Protein AF-A0A8X6WVS8-F1 (afdb_monomer)

Solvent-accessible surface area (backbone atoms only — not comparable to full-atom values): 7451 Å² total; per-residue (Å²): 136,83,82,79,81,79,80,78,72,74,83,81,70,58,71,68,57,52,49,51,53,51,49,55,50,49,55,54,50,51,52,52,52,52,51,71,69,72,52,61,75,89,48,26,57,78,39,71,48,76,39,76,68,37,75,85,69,56,62,68,60,51,34,54,74,68,72,69,53,62,67,65,41,44,81,46,76,42,62,57,68,72,59,48,52,54,47,50,56,52,36,60,76,40,98,56,31,74,57,55,64,57,52,55,60,48,50,65,74,41,51,85,62,57,60,72,77,77,71,126

pLDDT: mean 82.44, std 20.38, range [31.25, 98.25]

Secondary structure (DSSP, 8-state):
-----------PPPHHHHHHHHHHHHHHHHHHHHHHHHS-GGGGGG-EEEEET-TT--HHHHHHHTT-SPTT-EEEEE--HHHHHHHHHHHHTSTTGGGHHHHHHHHHHHHHHHGGGS--

Sequence (120 aa):
MQVQNTNDSKQKRSPIINRGYYIRFKAIEALFQSWFNEVPVSIYPKSQIISLGAGFDSSYFRLKKLDIFPPGCKYIEIDYRDVLKRKIEYIAKSEFSHLLNICNKQVERNSNICKNFLTN

Foldseek 3Di:
DDDDPPPVPPPDDDPVVVVVVVVVVVVVVVVLVCCLVPDDLVCQLVAEAEAEQCQLPCVVVVCVVVVNRRPNYYYHYDDDPVSVVVNLVVCCVDPNVVVVVVVVVVCVVCVVPCVVVVPD

Nearest PDB structures (foldseek):
  6m5f-assembly1_B  TM=3.471E-01  e=7.129E+00  Pseudomonas aeruginosa PAO1

Radius of gyration: 18.29 Å; Cα contacts (8 Å, |Δi|>4): 62; chains: 1; bounding box: 35×40×55 Å

Mean predicted aligned error: 9.41 Å

InterPro domains:
  IPR007213 Methyltransferase Ppm1/Ppm2/Tcmp [PF04072] (6-96)
  IPR016651 Leucine carboxyl methyltransferase 1 [PTHR13600] (9-99)
  IPR029063 S-adenosyl-L-methionine-dependent methyltransferase superfamily [G3DSA:3.40.50.150] (2-117)
  IPR029063 S-adenosyl-L-methionine-dependent methyltransferase superfamily [SSF53335] (11-95)

Structure (mmCIF, N/CA/C/O backbone):
data_AF-A0A8X6WVS8-F1
#
_entry.id   AF-A0A8X6WVS8-F1
#
loop_
_atom_site.group_PDB
_atom_site.id
_atom_site.type_symbol
_atom_site.label_atom_id
_atom_site.label_alt_id
_atom_site.label_comp_id
_atom_site.label_asym_id
_atom_site.label_entity_id
_atom_site.label_seq_id
_atom_site.pdbx_PDB_ins_code
_atom_site.Cartn_x
_atom_site.Cartn_y
_atom_site.Cartn_z
_atom_site.occupancy
_atom_site.B_iso_or_equiv
_atom_site.auth_seq_id
_atom_site.auth_comp_id
_atom_site.auth_asym_id
_atom_site.auth_atom_id
_atom_site.pdbx_PDB_model_num
ATOM 1 N N . MET A 1 1 ? -7.175 14.857 38.882 1.00 37.44 1 MET A N 1
ATOM 2 C CA . MET A 1 1 ? -6.395 14.022 37.944 1.00 37.44 1 MET A CA 1
ATOM 3 C C . MET A 1 1 ? -7.196 12.747 37.694 1.00 37.44 1 MET A C 1
ATOM 5 O O . MET A 1 1 ? -7.190 11.869 38.541 1.00 37.44 1 MET A O 1
ATOM 9 N N . GLN A 1 2 ? -8.001 12.694 36.630 1.00 31.25 2 GLN A N 1
ATOM 10 C CA . GLN A 1 2 ? -8.724 11.474 36.251 1.00 31.25 2 GLN A CA 1
ATOM 11 C C . GLN A 1 2 ? -7.952 10.822 35.106 1.00 31.25 2 GLN A C 1
ATOM 13 O O . GLN A 1 2 ? -7.843 11.394 34.025 1.00 31.25 2 GLN A O 1
ATOM 18 N N . VAL A 1 3 ? -7.360 9.662 35.380 1.00 43.88 3 VAL A N 1
ATOM 19 C CA . VAL A 1 3 ? -6.713 8.822 34.372 1.00 43.88 3 VAL A CA 1
ATOM 20 C C . VAL A 1 3 ? -7.830 8.131 33.594 1.00 43.88 3 VAL A C 1
ATOM 22 O O . VAL A 1 3 ? -8.544 7.293 34.141 1.00 43.88 3 VAL A O 1
ATOM 25 N N . GLN A 1 4 ? -8.030 8.523 32.336 1.00 43.84 4 GLN A N 1
ATOM 26 C CA . GLN A 1 4 ? -8.940 7.826 31.432 1.00 43.84 4 GLN A CA 1
ATOM 27 C C . GLN A 1 4 ? -8.309 6.481 31.048 1.00 43.84 4 GLN A C 1
ATOM 29 O O . GLN A 1 4 ? -7.303 6.437 30.345 1.00 43.84 4 GLN A O 1
ATOM 34 N N . ASN A 1 5 ? -8.900 5.383 31.524 1.00 43.22 5 ASN A N 1
ATOM 35 C CA . ASN A 1 5 ? -8.600 4.028 31.065 1.00 43.22 5 ASN A CA 1
ATOM 36 C C . ASN A 1 5 ? -9.083 3.866 29.616 1.00 43.22 5 ASN A C 1
ATOM 38 O O . ASN A 1 5 ? -10.267 3.627 29.374 1.00 43.22 5 ASN A O 1
ATOM 42 N N . THR A 1 6 ? -8.181 3.965 28.642 1.00 47.41 6 THR A N 1
ATOM 43 C CA . THR A 1 6 ? -8.456 3.563 27.259 1.00 47.41 6 THR A CA 1
ATOM 44 C C . THR A 1 6 ? -8.312 2.045 27.141 1.00 47.41 6 THR A C 1
ATOM 46 O O . THR A 1 6 ? -7.294 1.515 26.704 1.00 47.41 6 THR A O 1
ATOM 49 N N . ASN A 1 7 ? -9.356 1.314 27.541 1.00 51.59 7 ASN A N 1
ATOM 50 C CA . ASN A 1 7 ? -9.515 -0.092 27.167 1.00 51.59 7 ASN A CA 1
ATOM 51 C C . ASN A 1 7 ? -9.817 -0.176 25.664 1.00 51.59 7 ASN A C 1
ATOM 53 O O . ASN A 1 7 ? -10.951 -0.426 25.255 1.00 51.59 7 ASN A O 1
ATOM 57 N N . ASP A 1 8 ? -8.798 0.038 24.833 1.00 54.38 8 ASP A N 1
ATOM 58 C CA . ASP A 1 8 ? -8.867 -0.185 23.393 1.00 54.38 8 ASP A CA 1
ATOM 59 C C . ASP A 1 8 ? -8.847 -1.702 23.152 1.00 54.38 8 ASP A C 1
ATOM 61 O O . ASP A 1 8 ? -7.828 -2.331 22.850 1.00 54.38 8 ASP A O 1
ATOM 65 N N . SER A 1 9 ? -9.990 -2.344 23.402 1.00 54.00 9 SER A N 1
ATOM 66 C CA . SER A 1 9 ? -10.161 -3.766 23.134 1.00 54.00 9 SER A CA 1
ATOM 67 C C . SER A 1 9 ? -10.021 -3.981 21.625 1.00 54.00 9 SER A C 1
ATOM 69 O O . SER A 1 9 ? -10.925 -3.688 20.844 1.00 54.00 9 SER A O 1
ATOM 71 N N . LYS A 1 10 ? -8.854 -4.468 21.180 1.00 68.69 10 LYS A N 1
ATOM 72 C CA . LYS A 1 10 ? -8.681 -4.929 19.797 1.00 68.69 10 LYS A CA 1
ATOM 73 C C . LYS A 1 10 ? -9.816 -5.903 19.499 1.00 68.69 10 LYS A C 1
ATOM 75 O O . LYS A 1 10 ? -9.906 -6.945 20.150 1.00 68.69 10 LYS A O 1
ATOM 80 N N . GLN A 1 11 ? -10.677 -5.567 18.535 1.00 79.38 11 GLN A N 1
ATOM 81 C CA . GLN A 1 11 ? -11.769 -6.444 18.121 1.00 79.38 11 GLN A CA 1
ATOM 82 C C . GLN A 1 11 ? -11.194 -7.800 17.707 1.00 79.38 11 GLN A C 1
ATOM 84 O O . GLN A 1 11 ? -10.572 -7.935 16.651 1.00 79.38 11 GLN A O 1
ATOM 89 N N . LYS A 1 12 ? -11.395 -8.817 18.547 1.00 87.00 12 LYS A N 1
ATOM 90 C CA . LYS A 1 12 ? -11.005 -10.189 18.234 1.00 87.00 12 LYS A CA 1
ATOM 91 C C . LYS A 1 12 ? -11.978 -10.728 17.189 1.00 87.00 12 LYS A C 1
ATOM 93 O O . LYS A 1 12 ? -13.187 -10.736 17.402 1.00 87.00 12 LYS A O 1
ATOM 98 N N . ARG A 1 13 ? -11.451 -11.162 16.046 1.00 90.75 13 ARG A N 1
ATOM 99 C CA . ARG A 1 13 ? -12.213 -11.867 15.006 1.00 90.75 13 ARG A CA 1
ATOM 100 C C . ARG A 1 13 ? -12.002 -13.373 15.149 1.00 90.75 13 ARG A C 1
ATOM 102 O O . ARG A 1 13 ? -10.983 -13.802 15.693 1.00 90.75 13 ARG A O 1
ATOM 109 N N . SER A 1 14 ? -12.954 -14.170 14.664 1.00 96.19 14 SER A N 1
ATOM 110 C CA . SER A 1 14 ? -12.837 -15.631 14.697 1.00 96.19 14 SER A CA 1
ATOM 111 C C . SER A 1 14 ? -11.618 -16.110 13.887 1.00 96.19 14 SER A C 1
ATOM 113 O O . SER A 1 14 ? -11.209 -15.438 12.932 1.00 96.19 14 SER A O 1
ATOM 115 N N . PRO A 1 15 ? -11.033 -17.278 14.218 1.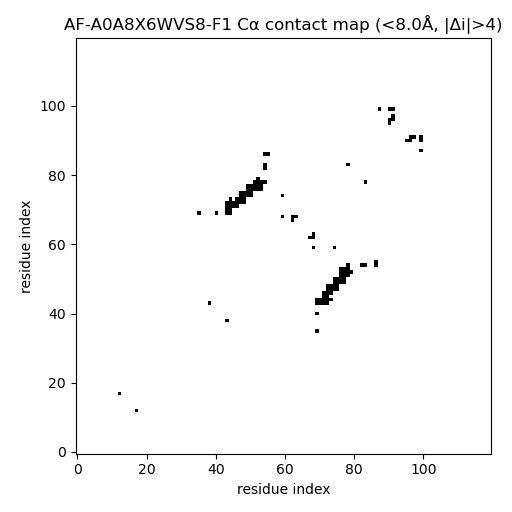00 96.12 15 PRO A N 1
ATOM 116 C CA . PRO A 1 15 ? -9.863 -17.794 13.506 1.00 96.12 15 PRO A CA 1
ATOM 117 C C . PRO A 1 15 ? -10.064 -17.911 11.989 1.00 96.12 15 PRO A C 1
ATOM 119 O O . PRO A 1 15 ? -9.154 -17.597 11.225 1.00 96.12 15 PRO A O 1
ATOM 122 N N . ILE A 1 16 ? -11.265 -18.293 11.541 1.00 96.94 16 ILE A N 1
ATOM 123 C CA . ILE A 1 16 ? -11.578 -18.416 10.111 1.00 96.94 16 ILE A CA 1
ATOM 124 C C . ILE A 1 16 ? -11.591 -17.058 9.395 1.00 96.94 16 ILE A C 1
ATOM 126 O O . ILE A 1 16 ? -11.082 -16.953 8.281 1.00 96.94 16 ILE A O 1
ATOM 130 N N . ILE A 1 17 ? -12.074 -15.997 10.052 1.00 96.62 17 ILE A N 1
ATOM 131 C CA . ILE A 1 17 ? -12.034 -14.632 9.508 1.00 96.62 17 ILE A CA 1
ATOM 132 C C . ILE A 1 17 ? -10.580 -14.158 9.389 1.00 96.62 17 ILE A C 1
ATOM 134 O O . ILE A 1 17 ? -10.178 -13.653 8.341 1.00 96.62 17 ILE A O 1
ATOM 138 N N . ASN A 1 18 ? -9.762 -14.377 10.424 1.00 95.75 18 ASN A N 1
ATOM 139 C CA . ASN A 1 18 ? -8.338 -14.023 10.392 1.00 95.75 18 ASN A CA 1
ATOM 140 C C . ASN A 1 18 ? -7.591 -14.767 9.278 1.00 95.75 18 ASN A C 1
ATOM 142 O O . ASN A 1 18 ? -6.778 -14.170 8.572 1.00 95.75 18 ASN A O 1
ATOM 146 N N . ARG A 1 19 ? -7.905 -16.053 9.072 1.00 97.62 19 ARG A N 1
ATOM 147 C CA . ARG A 1 19 ? -7.355 -16.849 7.969 1.00 97.62 19 ARG A CA 1
ATOM 148 C C . ARG A 1 19 ? -7.728 -16.260 6.607 1.00 97.62 19 ARG A C 1
ATOM 150 O O . ARG A 1 19 ? -6.865 -16.175 5.739 1.00 97.62 19 ARG A O 1
ATOM 157 N N . GLY A 1 20 ? -8.970 -15.807 6.435 1.00 97.88 20 GLY A N 1
ATOM 158 C CA . GLY A 1 20 ? -9.412 -15.118 5.220 1.00 97.88 20 GLY A CA 1
ATOM 159 C C . GLY A 1 20 ? -8.612 -13.842 4.938 1.00 97.88 20 GLY A C 1
ATOM 160 O O . GLY A 1 20 ? -8.111 -13.661 3.828 1.00 97.88 20 GLY A O 1
ATOM 161 N N . TYR A 1 21 ? -8.408 -12.993 5.953 1.00 95.88 21 TYR A N 1
ATOM 162 C CA . TYR A 1 21 ? -7.570 -11.794 5.819 1.00 95.88 21 TYR A CA 1
ATOM 163 C C . TYR A 1 21 ? -6.119 -12.128 5.463 1.00 95.88 21 TYR A C 1
ATOM 165 O O . TYR A 1 21 ? -5.541 -11.472 4.598 1.00 95.88 21 TYR A O 1
ATOM 173 N N . TYR A 1 22 ? -5.545 -13.159 6.085 1.00 97.06 22 TYR A N 1
ATOM 174 C CA . TYR A 1 22 ? -4.185 -13.602 5.783 1.00 97.06 22 TYR A CA 1
ATOM 175 C C . TYR A 1 22 ? -4.041 -14.063 4.329 1.00 97.06 22 TYR A C 1
ATOM 177 O O . TYR A 1 22 ? -3.112 -13.643 3.644 1.00 97.06 22 TYR A O 1
ATOM 185 N N . ILE A 1 23 ? -4.981 -14.871 3.831 1.00 98.25 23 ILE A N 1
ATOM 186 C CA . ILE A 1 23 ? -4.968 -15.337 2.438 1.00 98.25 23 ILE A CA 1
ATOM 187 C C . ILE A 1 23 ? -5.106 -14.156 1.474 1.00 98.25 23 ILE A C 1
ATOM 189 O O . ILE A 1 23 ? -4.324 -14.051 0.533 1.00 98.25 23 ILE A O 1
ATOM 193 N N . ARG A 1 24 ? -6.039 -13.228 1.734 1.00 96.62 24 ARG A N 1
ATOM 194 C CA . ARG A 1 24 ? -6.193 -12.004 0.929 1.00 96.62 24 ARG A CA 1
ATOM 195 C C . ARG A 1 24 ? -4.890 -11.206 0.876 1.00 96.62 24 ARG A C 1
ATOM 197 O O . ARG A 1 24 ? -4.476 -10.788 -0.200 1.00 96.62 24 ARG A O 1
ATOM 204 N N . PHE A 1 25 ? -4.244 -11.007 2.023 1.00 96.19 25 PHE A N 1
ATOM 205 C CA . PHE A 1 25 ? -2.963 -10.310 2.101 1.00 96.19 25 PHE A CA 1
ATOM 206 C C . PHE A 1 25 ? -1.876 -11.026 1.287 1.00 96.19 25 PHE A C 1
ATOM 208 O O . PHE A 1 25 ? -1.195 -10.390 0.486 1.00 96.19 25 PHE A O 1
ATOM 215 N N . LYS A 1 26 ? -1.748 -12.349 1.444 1.00 97.56 26 LYS A N 1
ATOM 216 C CA . LYS A 1 26 ? -0.754 -13.154 0.724 1.00 97.56 26 LYS A CA 1
ATOM 217 C C . LYS A 1 26 ? -0.973 -13.178 -0.785 1.00 97.56 26 LYS A C 1
ATOM 219 O O . LYS A 1 26 ? 0.005 -13.143 -1.520 1.00 97.56 26 LYS A O 1
ATOM 224 N N . ALA A 1 27 ? -2.219 -13.171 -1.248 1.00 97.94 27 ALA A N 1
ATOM 225 C CA . ALA A 1 27 ? -2.524 -13.093 -2.674 1.00 97.94 27 ALA A CA 1
ATOM 226 C C . ALA A 1 27 ? -2.012 -11.782 -3.297 1.00 97.94 27 ALA A C 1
ATOM 228 O O . ALA A 1 27 ? -1.359 -11.802 -4.336 1.00 97.94 27 ALA A O 1
ATOM 229 N N . ILE A 1 28 ? -2.249 -10.646 -2.632 1.00 96.50 28 ILE A N 1
ATOM 230 C CA . ILE A 1 28 ? -1.750 -9.338 -3.087 1.00 96.50 28 ILE A CA 1
ATOM 231 C C . ILE A 1 28 ? -0.222 -9.257 -2.989 1.00 96.50 28 ILE A C 1
ATOM 233 O O . ILE A 1 28 ? 0.431 -8.712 -3.875 1.00 96.50 28 ILE A O 1
ATOM 237 N N . GLU A 1 29 ? 0.369 -9.817 -1.933 1.00 95.69 29 GLU A N 1
ATOM 238 C CA . GLU A 1 29 ? 1.825 -9.888 -1.796 1.00 95.69 29 GLU A CA 1
ATOM 239 C C . GLU A 1 29 ? 2.474 -10.687 -2.933 1.00 95.69 29 GLU A C 1
ATOM 241 O O . GLU A 1 29 ? 3.440 -10.210 -3.526 1.00 95.69 29 GLU A O 1
ATOM 246 N N . ALA A 1 30 ? 1.919 -11.850 -3.279 1.00 97.00 30 ALA A N 1
ATOM 247 C CA . ALA A 1 30 ? 2.403 -12.668 -4.386 1.00 97.00 30 ALA A CA 1
ATOM 248 C C . ALA A 1 30 ? 2.290 -11.938 -5.735 1.00 97.00 30 ALA A C 1
ATOM 250 O O . ALA A 1 30 ? 3.213 -12.012 -6.544 1.00 97.00 30 ALA A O 1
ATOM 251 N N . LEU A 1 31 ? 1.206 -11.180 -5.954 1.00 96.69 31 LEU A N 1
ATOM 252 C CA . LEU A 1 31 ? 1.032 -10.360 -7.157 1.00 96.69 31 LEU A CA 1
ATOM 253 C C . LEU A 1 31 ? 2.135 -9.302 -7.290 1.00 96.69 31 LEU A C 1
ATOM 255 O O . LEU A 1 31 ? 2.721 -9.158 -8.361 1.00 96.69 31 LEU A O 1
ATOM 259 N N . PHE A 1 32 ? 2.448 -8.585 -6.205 1.00 96.25 32 PHE A N 1
ATOM 260 C CA . PHE A 1 32 ? 3.548 -7.620 -6.220 1.00 96.25 32 PHE A CA 1
ATOM 261 C C . PHE A 1 32 ? 4.889 -8.296 -6.500 1.00 96.25 32 PHE A C 1
ATOM 263 O O . PHE A 1 32 ? 5.647 -7.807 -7.330 1.00 96.25 32 PHE A O 1
ATOM 270 N N . GLN A 1 33 ? 5.169 -9.426 -5.846 1.00 95.50 33 GLN A N 1
ATOM 271 C CA . GLN A 1 33 ? 6.424 -10.156 -6.031 1.00 95.50 33 GLN A CA 1
ATOM 272 C C . GLN A 1 33 ? 6.603 -10.659 -7.466 1.00 95.50 33 GLN A C 1
ATOM 274 O O . GLN A 1 33 ? 7.667 -10.456 -8.038 1.00 95.50 33 GLN A O 1
ATOM 279 N N . SER A 1 34 ? 5.576 -11.273 -8.060 1.00 96.31 34 SER A N 1
ATOM 280 C CA . SER A 1 34 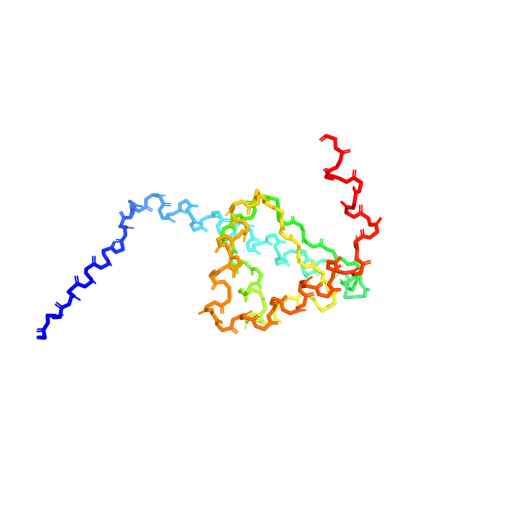? 5.619 -11.710 -9.462 1.00 96.31 34 SER A CA 1
ATOM 281 C C . SER A 1 34 ? 5.888 -10.522 -10.387 1.00 96.31 34 SER A C 1
ATOM 283 O O . SER A 1 34 ? 6.850 -10.546 -11.151 1.00 96.31 34 SER A O 1
ATOM 285 N N . TRP A 1 35 ? 5.155 -9.417 -10.225 1.00 95.38 35 TRP A N 1
ATOM 286 C CA . TRP A 1 35 ? 5.351 -8.234 -11.062 1.00 95.38 35 TRP A CA 1
ATOM 287 C C . TRP A 1 35 ? 6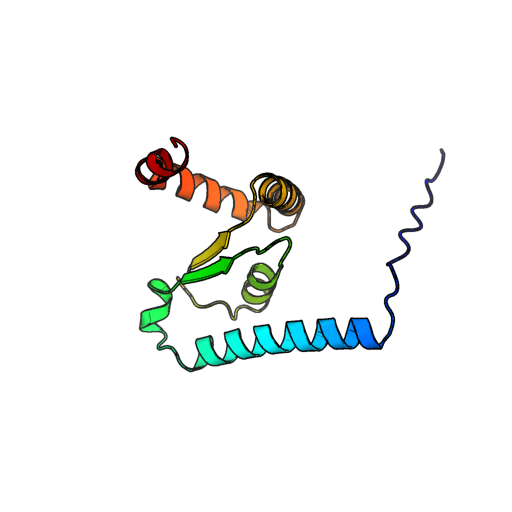.753 -7.610 -10.924 1.00 95.38 35 TRP A C 1
ATOM 289 O O . TRP A 1 35 ? 7.376 -7.282 -11.934 1.00 95.38 35 TRP A O 1
ATOM 299 N N . PHE A 1 36 ? 7.281 -7.482 -9.700 1.00 94.44 36 PHE A N 1
ATOM 300 C CA . PHE A 1 36 ? 8.631 -6.946 -9.449 1.00 94.44 36 PHE A CA 1
ATOM 301 C C . PHE A 1 36 ? 9.764 -7.874 -9.913 1.00 94.44 36 PHE A C 1
ATOM 303 O O . PHE A 1 36 ? 10.913 -7.445 -9.978 1.00 94.44 36 PHE A O 1
ATOM 310 N N . ASN A 1 37 ? 9.482 -9.146 -10.180 1.00 93.81 37 ASN A N 1
ATOM 311 C CA . ASN A 1 37 ? 10.490 -10.091 -10.658 1.00 93.81 37 ASN A CA 1
ATOM 312 C C . ASN A 1 37 ? 10.446 -10.249 -12.181 1.00 93.81 37 ASN A C 1
ATOM 314 O O . ASN A 1 37 ? 11.476 -10.491 -12.804 1.00 93.81 37 ASN A O 1
ATOM 318 N N . GLU A 1 38 ? 9.264 -10.122 -12.783 1.00 94.12 38 GLU A N 1
ATOM 319 C CA . GLU A 1 38 ? 9.057 -10.373 -14.210 1.00 94.12 38 GLU A CA 1
ATOM 320 C C . GLU A 1 38 ? 9.274 -9.130 -15.079 1.00 94.12 38 GLU A C 1
ATOM 322 O O . GLU A 1 38 ? 9.665 -9.250 -16.241 1.00 94.12 38 GLU A O 1
ATOM 327 N N . VAL A 1 39 ? 9.038 -7.927 -14.546 1.00 92.69 39 VAL A N 1
ATOM 328 C CA . VAL A 1 39 ? 9.165 -6.694 -15.330 1.00 92.69 39 VAL A CA 1
ATOM 329 C C . VAL A 1 39 ? 10.609 -6.174 -15.325 1.00 92.69 39 VAL A C 1
ATOM 331 O O . VAL A 1 39 ? 11.190 -5.966 -14.262 1.00 92.69 39 VAL A O 1
ATOM 334 N N . PRO A 1 40 ? 11.202 -5.882 -16.501 1.00 93.94 40 PRO A N 1
ATOM 335 C CA . PRO A 1 40 ? 12.525 -5.275 -16.589 1.00 93.94 40 PRO A CA 1
ATOM 336 C C . PRO A 1 40 ? 12.654 -3.974 -15.788 1.00 93.94 40 PRO A C 1
ATOM 338 O O . PRO A 1 40 ? 11.824 -3.070 -15.901 1.00 93.94 40 PRO A O 1
ATOM 341 N N . VAL A 1 41 ? 13.771 -3.825 -15.068 1.00 93.75 41 VAL A N 1
ATOM 342 C CA . VAL A 1 41 ? 14.059 -2.649 -14.222 1.00 93.75 41 VAL A CA 1
ATOM 343 C C . VAL A 1 41 ? 13.985 -1.328 -14.998 1.00 93.75 41 VAL A C 1
ATOM 345 O O . VAL A 1 41 ? 13.542 -0.311 -14.468 1.00 93.75 41 VAL A O 1
ATOM 348 N N . SER A 1 42 ? 14.358 -1.338 -16.281 1.00 94.94 42 SER A N 1
ATOM 349 C CA . SER A 1 42 ? 14.291 -0.168 -17.168 1.00 94.94 42 SER A CA 1
ATOM 350 C C . SER A 1 42 ? 12.866 0.351 -17.408 1.00 94.94 42 SER A C 1
ATOM 352 O O . SER A 1 42 ? 12.691 1.507 -17.801 1.00 94.94 42 SER A O 1
ATOM 354 N N . ILE A 1 43 ? 11.844 -0.474 -17.166 1.00 94.81 43 ILE A N 1
ATOM 355 C CA . ILE A 1 43 ? 10.432 -0.128 -17.352 1.00 94.81 43 ILE A CA 1
ATOM 356 C C . ILE A 1 43 ? 9.849 0.520 -16.089 1.00 94.81 43 ILE A C 1
ATOM 358 O O . ILE A 1 43 ? 8.950 1.352 -16.205 1.00 94.81 43 ILE A O 1
ATOM 362 N N . TYR A 1 44 ? 10.385 0.237 -14.896 1.00 95.12 44 TYR A N 1
ATOM 363 C CA . TYR A 1 44 ? 9.839 0.729 -13.622 1.00 95.12 44 TYR A CA 1
ATOM 364 C C . TYR A 1 44 ? 9.563 2.232 -13.552 1.00 95.12 44 TYR A C 1
ATOM 366 O O . TYR A 1 44 ? 8.468 2.585 -13.105 1.00 95.12 44 TYR A O 1
ATOM 374 N N . PRO A 1 45 ? 10.437 3.129 -14.049 1.00 95.19 45 PRO A N 1
ATOM 375 C CA . PRO A 1 45 ? 10.166 4.567 -14.018 1.00 95.19 45 PRO A CA 1
ATOM 376 C C . PRO A 1 45 ? 8.944 5.000 -14.844 1.00 95.19 45 PRO A C 1
ATOM 378 O O . PRO A 1 45 ? 8.434 6.106 -14.667 1.00 95.19 45 PRO A O 1
ATOM 381 N N . LYS A 1 46 ? 8.479 4.148 -15.766 1.00 93.38 46 LYS A N 1
ATOM 382 C CA . LYS A 1 46 ? 7.293 4.369 -16.607 1.00 93.38 46 LYS A CA 1
ATOM 383 C C . LYS A 1 46 ? 6.052 3.636 -16.082 1.00 93.38 46 LYS A C 1
ATOM 385 O O . LYS A 1 46 ? 4.953 3.881 -16.576 1.00 93.38 46 LYS A O 1
ATOM 390 N N . SER A 1 47 ? 6.212 2.772 -15.083 1.00 94.19 47 SER A N 1
ATOM 391 C CA . SER A 1 47 ? 5.146 1.940 -14.528 1.00 94.19 47 SER A CA 1
ATOM 392 C C . SER A 1 47 ? 4.340 2.649 -13.446 1.00 94.19 47 SER A C 1
ATOM 394 O O . SER A 1 47 ? 4.844 3.504 -12.709 1.00 94.19 47 SER A O 1
ATOM 396 N N . GLN A 1 48 ? 3.080 2.242 -13.308 1.00 95.00 48 GLN A N 1
ATOM 397 C CA . GLN A 1 48 ? 2.164 2.759 -12.296 1.00 95.00 48 GLN A CA 1
ATOM 398 C C . GLN A 1 48 ? 1.365 1.608 -11.687 1.00 95.00 48 GLN A C 1
ATOM 400 O O . GLN A 1 48 ? 0.860 0.753 -12.410 1.00 95.00 48 GLN A O 1
ATOM 405 N N . ILE A 1 49 ? 1.232 1.613 -10.365 1.00 95.31 49 ILE A N 1
ATOM 406 C CA . ILE A 1 49 ? 0.328 0.736 -9.624 1.00 95.31 49 ILE A CA 1
ATOM 407 C C . ILE A 1 49 ? -0.866 1.584 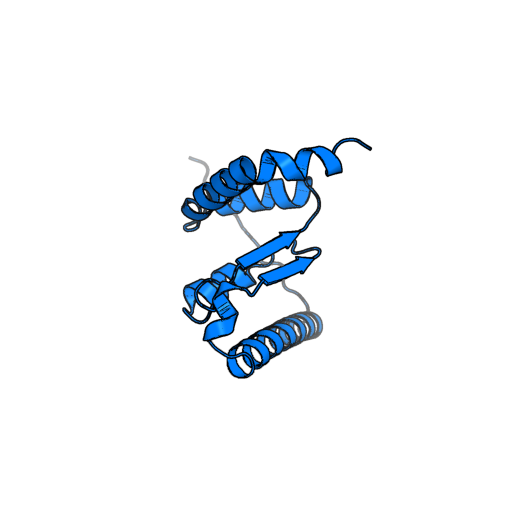-9.206 1.00 95.31 49 ILE A C 1
ATOM 409 O O . ILE A 1 49 ? -0.690 2.590 -8.520 1.00 95.31 49 ILE A O 1
ATOM 413 N N . ILE A 1 50 ? -2.069 1.186 -9.618 1.00 96.50 50 ILE A N 1
ATOM 414 C CA . ILE A 1 50 ? -3.307 1.909 -9.318 1.00 96.50 50 ILE A CA 1
ATOM 415 C C . ILE A 1 50 ? -4.173 1.031 -8.412 1.00 96.50 50 ILE A C 1
ATOM 417 O O . ILE A 1 50 ? -4.690 0.004 -8.846 1.00 96.50 50 ILE A O 1
ATOM 421 N N . SER A 1 51 ? -4.326 1.433 -7.152 1.00 96.06 51 SER A N 1
ATOM 422 C CA . SER A 1 51 ? -5.217 0.789 -6.186 1.00 96.06 51 SER A CA 1
ATOM 423 C C . SER A 1 51 ? -6.588 1.466 -6.223 1.00 96.06 51 SER A C 1
ATOM 425 O O . SER A 1 51 ? -6.736 2.624 -5.824 1.00 96.06 51 SER A O 1
ATOM 427 N N . LEU A 1 52 ? -7.582 0.7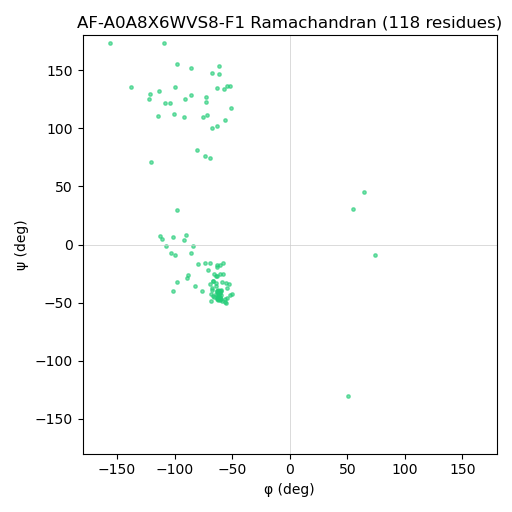51 -6.751 1.00 96.56 52 LEU A N 1
ATOM 428 C CA . LEU A 1 52 ? -8.965 1.211 -6.877 1.00 96.56 52 LEU A CA 1
ATOM 429 C C . LEU A 1 52 ? -9.765 0.808 -5.635 1.00 96.56 52 LEU A C 1
ATOM 431 O O . LEU A 1 52 ? -9.805 -0.371 -5.286 1.00 96.56 52 LEU A O 1
ATOM 435 N N . GLY A 1 53 ? -10.410 1.772 -4.977 1.00 95.56 53 GLY A N 1
ATOM 436 C CA . GLY A 1 53 ? -11.066 1.542 -3.688 1.00 95.56 53 GLY A CA 1
ATOM 437 C C . GLY A 1 53 ? -10.048 1.180 -2.607 1.00 95.56 53 GLY A C 1
ATOM 438 O O . GLY A 1 53 ? -10.226 0.204 -1.876 1.00 95.56 53 GLY A O 1
ATOM 439 N N . ALA A 1 54 ? -8.936 1.920 -2.562 1.00 95.38 54 ALA A N 1
ATOM 440 C CA . ALA A 1 54 ? -7.794 1.604 -1.707 1.00 95.38 54 ALA A CA 1
ATOM 441 C C . ALA A 1 54 ? -8.148 1.596 -0.210 1.00 95.38 54 ALA A C 1
ATOM 443 O O . ALA A 1 54 ? -7.463 0.957 0.591 1.00 95.38 54 ALA A O 1
ATOM 444 N N . GLY A 1 55 ? -9.188 2.321 0.202 1.00 96.12 55 GLY A N 1
ATOM 445 C CA . GLY A 1 55 ? -9.545 2.513 1.596 1.00 96.12 55 GLY A CA 1
ATOM 446 C C . GLY A 1 55 ? -8.330 2.957 2.405 1.00 96.12 55 GLY A C 1
ATOM 447 O O . GLY A 1 55 ? -7.560 3.825 1.997 1.00 96.12 55 GLY A O 1
ATOM 448 N N . PHE A 1 56 ? -8.097 2.288 3.531 1.00 94.81 56 PHE A N 1
ATOM 449 C CA . PHE A 1 56 ? -6.919 2.496 4.379 1.00 94.81 56 PHE A CA 1
ATOM 450 C C . PHE A 1 56 ? -5.814 1.457 4.126 1.00 94.81 56 PHE A C 1
ATOM 452 O O . PHE A 1 56 ? -5.077 1.116 5.050 1.00 94.81 56 PHE A O 1
ATOM 459 N N . ASP A 1 57 ? -5.702 0.933 2.899 1.00 94.56 57 ASP A N 1
ATOM 460 C CA . ASP A 1 57 ? -4.594 0.056 2.510 1.00 94.56 57 ASP A CA 1
ATOM 461 C C . ASP A 1 57 ? -3.246 0.712 2.843 1.00 94.56 57 ASP A C 1
ATOM 463 O O . ASP A 1 57 ? -3.039 1.912 2.631 1.00 94.56 57 ASP A O 1
ATOM 467 N N . SER A 1 58 ? -2.349 -0.096 3.405 1.00 93.75 58 SER A N 1
ATOM 468 C CA . SER A 1 58 ? -1.012 0.286 3.844 1.00 93.75 58 SER A CA 1
ATOM 469 C C . SER A 1 58 ? 0.099 -0.355 3.007 1.00 93.75 58 SER A C 1
ATOM 471 O O . SER A 1 58 ? 1.282 -0.222 3.337 1.00 93.75 58 SER A O 1
ATOM 473 N N . SER A 1 59 ? -0.259 -1.036 1.911 1.00 94.88 59 SER A N 1
ATOM 474 C CA . SER A 1 59 ? 0.669 -1.765 1.045 1.00 94.88 59 SER A CA 1
ATOM 475 C C . SER A 1 59 ? 1.813 -0.889 0.547 1.00 94.88 59 SER A C 1
ATOM 477 O O . SER A 1 59 ? 2.963 -1.293 0.685 1.00 94.88 59 SER A O 1
ATOM 479 N N . TYR A 1 60 ? 1.541 0.332 0.077 1.00 94.31 60 TYR A N 1
ATOM 480 C CA . TYR A 1 60 ? 2.591 1.260 -0.354 1.00 94.31 60 TYR A CA 1
ATOM 481 C C . TYR A 1 60 ? 3.640 1.523 0.738 1.00 94.31 60 TYR A C 1
ATOM 483 O O . TYR A 1 60 ? 4.838 1.368 0.499 1.00 94.31 60 TYR A O 1
ATOM 491 N N . PHE A 1 61 ? 3.199 1.868 1.952 1.00 93.38 61 PHE A N 1
ATOM 492 C CA . PHE A 1 61 ? 4.105 2.165 3.065 1.00 93.38 61 PHE A CA 1
ATOM 493 C C . PHE A 1 61 ? 4.939 0.945 3.444 1.00 93.38 61 PHE A C 1
ATOM 495 O O . PHE A 1 61 ? 6.134 1.068 3.692 1.00 93.38 61 PHE A O 1
ATOM 502 N N . ARG A 1 62 ? 4.331 -0.247 3.435 1.00 94.38 62 ARG A N 1
ATOM 503 C CA . ARG A 1 62 ? 5.038 -1.508 3.681 1.00 94.38 62 ARG A CA 1
ATOM 504 C C . ARG A 1 62 ? 6.101 -1.776 2.616 1.00 94.38 62 ARG A C 1
ATOM 506 O O . ARG A 1 62 ? 7.232 -2.078 2.975 1.00 94.38 62 ARG A O 1
ATOM 513 N N . LEU A 1 63 ? 5.760 -1.641 1.334 1.00 94.50 63 LEU A N 1
ATOM 514 C CA . LEU A 1 63 ? 6.691 -1.855 0.221 1.00 94.50 63 LEU A CA 1
ATOM 515 C C . LEU A 1 63 ? 7.870 -0.871 0.272 1.00 94.50 63 LEU A C 1
ATOM 517 O O . LEU A 1 63 ? 9.008 -1.271 0.047 1.00 94.50 63 LEU A O 1
ATOM 521 N N . LYS A 1 64 ? 7.609 0.396 0.620 1.00 91.88 64 LYS A N 1
ATOM 522 C CA . LYS A 1 64 ? 8.649 1.411 0.839 1.00 91.88 64 LYS A CA 1
ATOM 523 C C . LYS A 1 64 ? 9.519 1.113 2.055 1.00 91.88 64 LYS A C 1
ATOM 525 O O . LYS A 1 64 ? 10.732 1.226 1.963 1.00 91.88 64 LYS A O 1
ATOM 530 N N . LYS A 1 65 ? 8.917 0.710 3.175 1.00 91.44 65 LYS A N 1
ATOM 531 C CA . LYS A 1 65 ? 9.642 0.378 4.410 1.00 91.44 65 LYS A CA 1
ATOM 532 C C . LYS A 1 65 ? 10.558 -0.837 4.248 1.00 91.44 65 LYS A C 1
ATOM 534 O O . LYS A 1 65 ? 11.595 -0.897 4.893 1.00 91.44 65 LYS A O 1
ATOM 539 N N . LEU A 1 66 ? 10.162 -1.794 3.412 1.00 93.56 66 LEU A N 1
ATOM 540 C CA . LEU A 1 66 ? 10.955 -2.977 3.076 1.00 93.56 66 LEU A CA 1
ATOM 541 C C . LEU A 1 66 ? 11.978 -2.729 1.954 1.00 93.56 66 LEU A C 1
ATOM 543 O O . LEU A 1 66 ? 12.686 -3.659 1.596 1.00 93.56 66 LEU A O 1
ATOM 547 N N . ASP A 1 67 ? 12.028 -1.518 1.391 1.00 92.88 67 ASP A N 1
ATOM 548 C CA . ASP A 1 67 ? 12.892 -1.140 0.262 1.00 92.88 67 ASP A CA 1
ATOM 549 C C . ASP A 1 67 ? 12.746 -2.034 -0.989 1.00 92.88 67 ASP A C 1
ATOM 551 O O . ASP A 1 67 ? 13.673 -2.230 -1.766 1.00 92.88 67 ASP A O 1
ATOM 555 N N . ILE A 1 68 ? 11.544 -2.580 -1.203 1.00 94.31 68 ILE A N 1
ATOM 556 C CA . ILE A 1 68 ? 11.222 -3.439 -2.361 1.00 94.31 68 ILE A CA 1
ATOM 557 C C . ILE A 1 68 ? 10.327 -2.744 -3.388 1.00 94.31 68 ILE A C 1
ATOM 559 O O . ILE A 1 68 ? 9.950 -3.338 -4.394 1.00 94.31 68 ILE A O 1
ATOM 563 N N . PHE A 1 69 ? 9.924 -1.498 -3.131 1.00 94.88 69 PHE A N 1
ATOM 564 C CA . PHE A 1 69 ? 9.096 -0.758 -4.073 1.00 94.88 69 PHE A CA 1
ATOM 565 C C . PHE A 1 69 ? 9.924 -0.322 -5.295 1.00 94.88 69 PHE A C 1
ATOM 567 O O . PHE A 1 69 ? 10.925 0.374 -5.107 1.00 94.88 69 PHE A O 1
ATOM 574 N N . PRO A 1 70 ? 9.495 -0.626 -6.536 1.00 94.62 70 PRO A N 1
ATOM 575 C CA . PRO A 1 70 ? 10.301 -0.358 -7.719 1.00 94.62 70 PRO A CA 1
ATOM 576 C C . PRO A 1 70 ? 10.704 1.117 -7.880 1.00 94.62 70 PRO A C 1
ATOM 578 O O . PRO A 1 70 ? 9.858 2.015 -7.754 1.00 94.62 70 PRO A O 1
ATOM 581 N N . PRO A 1 71 ? 11.983 1.404 -8.183 1.00 92.19 71 PRO A N 1
ATOM 582 C CA . PRO A 1 71 ? 12.476 2.768 -8.316 1.00 92.19 71 PRO A CA 1
ATOM 583 C C . PRO A 1 71 ? 11.782 3.499 -9.471 1.00 92.19 71 PRO A C 1
ATOM 585 O O . PRO A 1 71 ? 11.615 2.971 -10.568 1.00 92.19 71 PRO A O 1
ATOM 588 N N . GLY A 1 72 ? 11.361 4.739 -9.217 1.00 90.56 72 GLY A N 1
ATOM 589 C CA . GLY A 1 72 ? 10.681 5.586 -10.202 1.00 90.56 72 GLY A CA 1
ATOM 590 C C . GLY A 1 72 ? 9.223 5.211 -10.507 1.00 90.56 72 GLY A C 1
ATOM 591 O O . GLY A 1 72 ? 8.536 6.004 -11.147 1.00 90.56 72 GLY A O 1
ATOM 592 N N . CYS A 1 73 ? 8.724 4.066 -10.031 1.00 94.00 73 CYS A N 1
ATOM 593 C CA . CYS A 1 73 ? 7.324 3.683 -10.202 1.00 94.00 73 CYS A CA 1
ATOM 594 C C . CYS A 1 73 ? 6.395 4.606 -9.392 1.00 94.00 73 CYS A C 1
ATOM 596 O O . CYS A 1 73 ? 6.755 5.098 -8.319 1.00 94.00 73 CYS A O 1
ATOM 598 N N . LYS A 1 74 ? 5.179 4.853 -9.891 1.00 92.88 74 LYS A N 1
ATOM 599 C CA . LYS A 1 74 ? 4.148 5.614 -9.164 1.00 92.88 74 LYS A CA 1
ATOM 600 C C . LYS A 1 74 ? 3.146 4.667 -8.514 1.00 92.88 74 LYS A C 1
ATOM 602 O O . LYS A 1 74 ? 2.670 3.743 -9.164 1.00 92.88 74 LYS A O 1
ATOM 607 N N . TYR A 1 75 ? 2.786 4.931 -7.262 1.00 94.38 75 TYR A N 1
ATOM 608 C CA . TYR A 1 75 ? 1.664 4.273 -6.594 1.00 94.38 75 TYR A CA 1
ATOM 609 C C . TYR A 1 75 ? 0.529 5.280 -6.450 1.00 94.38 75 TYR A C 1
ATOM 611 O O . TYR A 1 75 ? 0.729 6.354 -5.882 1.00 94.38 75 TYR A O 1
ATOM 619 N N . ILE A 1 76 ? -0.632 4.956 -7.004 1.00 94.12 76 ILE A N 1
ATOM 620 C CA . ILE A 1 76 ? -1.792 5.839 -7.078 1.00 94.12 76 ILE A CA 1
ATOM 621 C C . ILE A 1 76 ? -2.948 5.143 -6.377 1.00 94.12 76 ILE A C 1
ATOM 623 O O . ILE A 1 76 ? -3.257 3.990 -6.663 1.00 94.12 76 ILE A O 1
ATOM 627 N N . GLU A 1 77 ? -3.598 5.855 -5.469 1.00 94.25 77 GLU A N 1
ATOM 628 C CA . GLU A 1 77 ? -4.781 5.374 -4.767 1.00 94.25 77 GLU A CA 1
ATOM 629 C C . GLU A 1 77 ? -5.989 6.198 -5.184 1.00 94.25 77 GLU A C 1
ATOM 631 O O . GLU A 1 77 ? -5.932 7.429 -5.210 1.00 94.25 77 GLU A O 1
ATOM 636 N N . ILE A 1 78 ? -7.081 5.513 -5.509 1.00 94.94 78 ILE A N 1
ATOM 637 C CA . ILE A 1 78 ? -8.343 6.131 -5.905 1.00 94.94 78 ILE A CA 1
ATOM 638 C C . ILE A 1 78 ? -9.422 5.642 -4.946 1.00 94.94 78 ILE A C 1
ATOM 640 O O . ILE A 1 78 ? -9.609 4.438 -4.778 1.00 94.94 78 ILE A O 1
ATOM 644 N N . ASP A 1 79 ? -10.130 6.578 -4.321 1.00 95.94 79 ASP A N 1
ATOM 645 C CA . ASP A 1 79 ? -11.262 6.301 -3.439 1.00 95.94 79 ASP A CA 1
ATOM 646 C C . ASP A 1 79 ? -12.196 7.520 -3.374 1.00 95.94 79 ASP A C 1
ATOM 648 O O . ASP A 1 79 ? -11.882 8.594 -3.900 1.00 95.94 79 ASP A O 1
ATOM 652 N N . TYR A 1 80 ? -13.339 7.372 -2.710 1.00 94.19 80 TYR A N 1
ATOM 653 C CA . TYR A 1 80 ? -14.252 8.469 -2.437 1.00 94.19 80 TYR A CA 1
ATOM 654 C C . TYR A 1 80 ? -13.588 9.553 -1.585 1.00 94.19 80 TYR A C 1
ATOM 656 O O . TYR A 1 80 ? -12.776 9.290 -0.692 1.00 94.19 80 TYR A O 1
ATOM 664 N N . ARG A 1 81 ? -13.995 10.802 -1.831 1.00 91.62 81 ARG A N 1
ATOM 665 C CA . ARG A 1 81 ? -13.419 11.998 -1.203 1.00 91.62 81 ARG A CA 1
ATOM 666 C C . ARG A 1 81 ? -13.367 11.913 0.323 1.00 91.62 81 ARG A C 1
ATOM 668 O O . ARG A 1 81 ? -12.344 12.259 0.909 1.00 91.62 81 ARG A O 1
ATOM 675 N N . ASP A 1 82 ? -14.434 11.438 0.958 1.00 94.56 82 ASP A N 1
ATOM 676 C CA . ASP A 1 82 ? -14.512 11.360 2.422 1.00 94.56 82 ASP A CA 1
ATOM 677 C C . ASP A 1 82 ? -13.559 10.309 3.004 1.00 94.56 82 ASP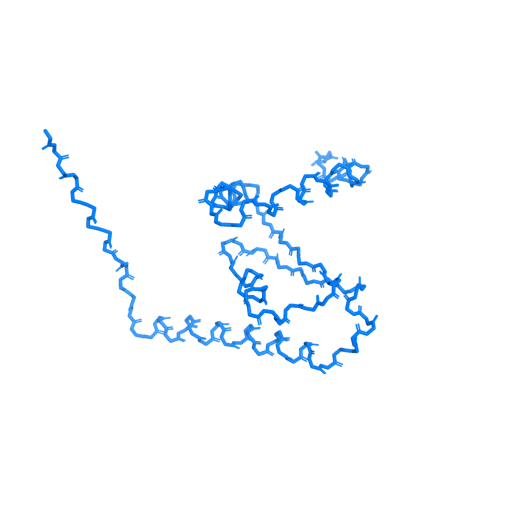 A C 1
ATOM 679 O O . ASP A 1 82 ? -12.976 10.511 4.074 1.00 94.56 82 ASP A O 1
ATOM 683 N N . VAL A 1 83 ? -13.338 9.210 2.276 1.00 94.69 83 VAL A N 1
ATOM 684 C CA . VAL A 1 83 ? -12.367 8.174 2.645 1.00 94.69 83 VAL A CA 1
ATOM 685 C C . VAL A 1 83 ? -10.949 8.727 2.524 1.00 94.69 83 VAL A C 1
ATOM 687 O O . VAL A 1 83 ? -10.172 8.637 3.478 1.00 94.69 83 VAL A O 1
ATOM 690 N N . LEU A 1 84 ? -10.629 9.377 1.400 1.00 92.00 84 LEU A N 1
ATOM 691 C CA . LEU A 1 84 ? -9.318 9.991 1.175 1.00 92.00 84 LEU A CA 1
ATOM 692 C C . LEU A 1 84 ? -9.016 11.101 2.183 1.00 92.00 84 LEU A C 1
ATOM 694 O O . LEU A 1 84 ? -7.908 11.145 2.711 1.00 92.00 84 LEU A O 1
ATOM 698 N N . LYS A 1 85 ? -9.989 11.961 2.510 1.00 92.56 85 LYS A N 1
ATOM 699 C CA . LYS A 1 85 ? -9.818 13.027 3.509 1.00 92.56 85 LYS A CA 1
ATOM 700 C C . LYS A 1 85 ? -9.383 12.450 4.855 1.00 92.56 85 LYS A C 1
ATOM 702 O O . LYS A 1 85 ? -8.370 12.871 5.410 1.00 92.56 85 LYS A O 1
ATOM 707 N N . ARG A 1 86 ? -10.088 11.423 5.336 1.00 95.50 86 ARG A N 1
ATOM 708 C CA . ARG A 1 86 ? -9.733 10.725 6.580 1.00 95.50 86 ARG A CA 1
ATOM 709 C C . ARG A 1 86 ? -8.371 10.039 6.489 1.00 95.50 86 ARG A C 1
ATOM 711 O O . ARG A 1 86 ? -7.605 10.068 7.448 1.00 95.50 86 ARG A O 1
ATOM 718 N N . LYS A 1 87 ? -8.045 9.427 5.347 1.00 93.94 87 LYS A N 1
ATOM 719 C CA . LYS A 1 87 ? -6.736 8.795 5.130 1.00 93.94 87 LYS A CA 1
ATOM 720 C C . LYS A 1 87 ? -5.601 9.817 5.200 1.00 93.94 87 LYS A C 1
ATOM 722 O O . LYS A 1 87 ? -4.619 9.576 5.896 1.00 93.94 87 LYS A O 1
ATOM 727 N N . ILE A 1 88 ? -5.758 10.969 4.551 1.00 92.44 88 ILE A N 1
ATOM 728 C CA . ILE A 1 88 ? -4.799 12.081 4.586 1.00 92.44 88 ILE A CA 1
ATOM 729 C C . ILE A 1 88 ? -4.606 12.588 6.018 1.00 92.44 88 ILE A C 1
ATOM 731 O O . ILE A 1 88 ? -3.469 12.785 6.438 1.00 92.44 88 ILE A O 1
ATOM 735 N N . GLU A 1 89 ? -5.684 12.739 6.791 1.00 93.25 89 GLU A N 1
ATOM 736 C CA . GLU A 1 89 ? -5.603 13.137 8.202 1.00 93.25 89 GLU A CA 1
ATOM 737 C C . GLU A 1 89 ? -4.792 12.141 9.048 1.00 93.25 89 GLU A C 1
ATOM 739 O O . GLU A 1 89 ? -4.009 12.564 9.902 1.00 93.25 89 GLU A O 1
ATOM 744 N N . TYR A 1 90 ? -4.925 10.831 8.807 1.00 93.31 90 TYR A N 1
ATOM 745 C CA . TYR A 1 90 ? -4.084 9.832 9.475 1.00 93.31 90 TYR A CA 1
ATOM 746 C C . TYR A 1 90 ? -2.622 9.910 9.029 1.00 93.31 90 TYR A C 1
ATOM 748 O O . TYR A 1 90 ? -1.731 9.859 9.875 1.00 93.31 90 TYR A O 1
ATOM 756 N N . ILE A 1 91 ? -2.361 10.080 7.729 1.00 92.06 91 ILE A N 1
ATOM 757 C CA . ILE A 1 91 ? -0.995 10.212 7.201 1.00 92.06 91 ILE A CA 1
ATOM 758 C C . ILE A 1 91 ? -0.313 11.453 7.794 1.00 92.06 91 ILE A C 1
ATOM 760 O O . ILE A 1 91 ? 0.835 11.364 8.228 1.00 92.06 91 ILE A O 1
ATOM 764 N N . ALA A 1 92 ? -1.026 12.579 7.893 1.00 91.31 92 ALA A N 1
ATOM 765 C CA . ALA A 1 92 ? -0.518 13.830 8.460 1.00 91.31 92 ALA A CA 1
ATOM 766 C C . ALA A 1 92 ? -0.049 13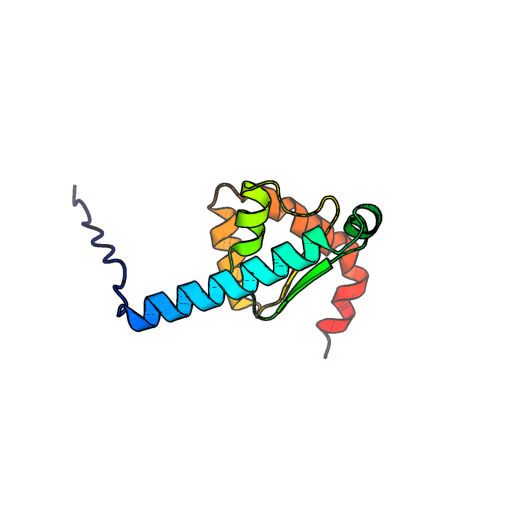.681 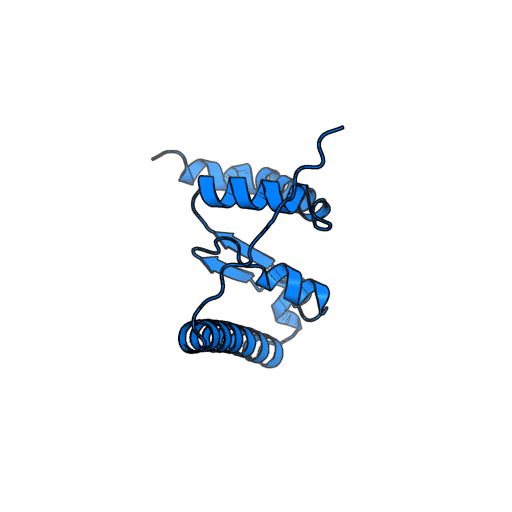9.916 1.00 91.31 92 ALA A C 1
ATOM 768 O O . ALA A 1 92 ? 0.893 14.349 10.330 1.00 91.31 92 ALA A O 1
ATOM 769 N N . LYS A 1 93 ? -0.693 12.791 10.679 1.00 92.94 93 LYS A N 1
ATOM 770 C CA . LYS A 1 93 ? -0.385 12.505 12.089 1.00 92.94 93 LYS A CA 1
ATOM 771 C C . LYS A 1 93 ? 0.617 11.359 12.274 1.00 92.94 93 LYS A C 1
ATOM 773 O O . LYS A 1 93 ? 0.874 10.957 13.405 1.00 92.94 93 LYS A O 1
ATOM 778 N N . SER A 1 94 ? 1.152 10.810 11.187 1.00 90.31 94 SER A N 1
ATOM 779 C CA . SER A 1 94 ? 2.087 9.683 11.201 1.00 90.31 94 SER A CA 1
ATOM 780 C C . SER A 1 94 ? 3.505 10.112 10.809 1.00 90.31 94 SER A C 1
ATOM 782 O O . SER A 1 94 ? 3.724 11.224 10.329 1.00 90.31 94 SER A O 1
ATOM 784 N N . GLU A 1 95 ? 4.469 9.194 10.927 1.00 87.88 95 GLU A N 1
ATOM 785 C CA . GLU A 1 95 ? 5.843 9.361 10.415 1.00 87.88 95 GLU A CA 1
ATOM 786 C C . GLU A 1 95 ? 5.905 9.631 8.892 1.00 87.88 95 GLU A C 1
ATOM 788 O O . GLU A 1 95 ? 6.894 10.142 8.363 1.00 87.88 95 GLU A O 1
ATOM 793 N N . PHE A 1 96 ? 4.811 9.355 8.178 1.00 86.25 96 PHE A N 1
ATOM 794 C CA . PHE A 1 96 ? 4.676 9.533 6.736 1.00 86.25 96 PHE A CA 1
ATOM 795 C C . PHE A 1 96 ? 4.157 10.916 6.315 1.00 86.25 96 PHE A C 1
ATOM 797 O O . PHE A 1 96 ? 3.889 11.129 5.132 1.00 86.25 96 PHE A O 1
ATOM 804 N N . SER A 1 97 ? 4.029 11.871 7.240 1.00 87.06 97 SER A N 1
ATOM 805 C CA . SER A 1 97 ? 3.509 13.223 6.969 1.00 87.06 97 SER A CA 1
ATOM 806 C C . SER A 1 97 ? 4.231 13.942 5.820 1.00 87.06 97 SER A C 1
ATOM 808 O O . SER A 1 97 ? 3.599 14.630 5.017 1.00 87.06 97 SER A O 1
ATOM 810 N N . HIS A 1 98 ? 5.538 13.708 5.667 1.00 85.56 98 HIS A N 1
ATOM 811 C CA . HIS A 1 98 ? 6.364 14.258 4.590 1.00 85.56 98 HIS A CA 1
ATOM 812 C C . HIS A 1 98 ? 5.868 13.893 3.176 1.00 85.56 98 HIS A C 1
ATOM 814 O O . HIS A 1 98 ? 6.107 14.644 2.228 1.00 85.56 98 HIS A O 1
ATOM 820 N N . LEU A 1 99 ? 5.136 12.782 3.017 1.00 81.94 99 LEU A N 1
ATOM 821 C CA . LEU A 1 99 ? 4.582 12.353 1.730 1.00 81.94 99 LEU A CA 1
ATOM 822 C C . LEU A 1 99 ? 3.433 13.247 1.241 1.00 81.94 99 LEU A C 1
ATOM 824 O O . LEU A 1 99 ? 3.192 13.327 0.036 1.00 81.94 99 LEU A O 1
ATOM 828 N N . LEU A 1 100 ? 2.757 13.977 2.133 1.00 80.50 100 LEU A N 1
ATOM 829 C CA . LEU A 1 100 ? 1.672 14.887 1.747 1.00 80.50 100 LEU A CA 1
ATOM 830 C C . LEU A 1 100 ? 2.177 16.071 0.912 1.00 80.50 100 LEU A C 1
ATOM 832 O O . LEU A 1 100 ? 1.504 16.512 -0.021 1.00 80.50 100 LEU A O 1
ATOM 836 N N . ASN A 1 101 ? 3.411 16.513 1.162 1.00 69.62 101 ASN A N 1
ATOM 837 C CA . ASN A 1 101 ? 4.062 17.566 0.379 1.00 69.62 101 ASN A CA 1
ATOM 838 C C . ASN A 1 101 ? 4.293 17.149 -1.085 1.00 69.62 101 ASN A C 1
ATOM 840 O O . ASN A 1 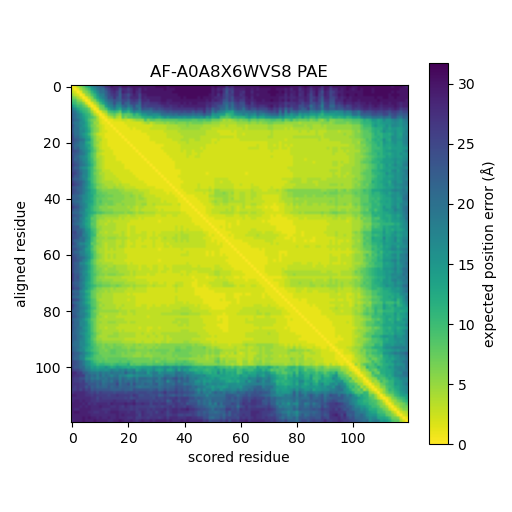101 ? 4.342 17.997 -1.977 1.00 69.62 101 ASN A O 1
ATOM 844 N N . ILE A 1 102 ? 4.423 15.844 -1.343 1.00 67.31 102 ILE A N 1
ATOM 845 C CA . ILE A 1 102 ? 4.607 15.289 -2.689 1.00 67.31 102 ILE A CA 1
ATOM 846 C C . ILE A 1 102 ? 3.276 15.294 -3.452 1.00 67.31 102 ILE A C 1
ATOM 848 O O . ILE A 1 102 ? 3.259 15.651 -4.631 1.00 67.31 102 ILE A O 1
ATOM 852 N N . CYS A 1 103 ? 2.162 14.972 -2.783 1.00 60.22 103 CYS A N 1
ATOM 853 C CA . CYS A 1 103 ? 0.828 15.001 -3.392 1.00 60.22 103 CYS A CA 1
ATOM 854 C C . CYS A 1 103 ? 0.418 16.414 -3.827 1.00 60.22 103 CYS A C 1
ATOM 856 O O . CYS A 1 103 ? 0.008 16.601 -4.972 1.00 60.22 103 CYS A O 1
ATOM 858 N N . ASN A 1 104 ? 0.600 17.422 -2.966 1.00 57.34 104 ASN A N 1
ATOM 859 C CA . ASN A 1 104 ? 0.210 18.804 -3.282 1.00 57.34 104 ASN A CA 1
ATOM 860 C C . ASN A 1 104 ? 0.940 19.346 -4.527 1.00 57.34 104 ASN A C 1
ATOM 862 O O . ASN A 1 104 ? 0.314 19.926 -5.412 1.00 57.34 104 ASN A O 1
ATOM 866 N N . LYS A 1 105 ? 2.235 19.034 -4.680 1.00 54.41 105 LYS A N 1
ATOM 867 C CA . LYS A 1 105 ? 3.021 19.396 -5.876 1.00 54.41 105 LYS A CA 1
ATOM 868 C C . LYS A 1 105 ? 2.567 18.690 -7.161 1.00 54.41 105 LYS A C 1
ATOM 870 O O . LYS A 1 105 ? 2.836 19.187 -8.254 1.00 54.41 105 LYS A O 1
ATOM 875 N N . GLN A 1 106 ? 1.937 17.516 -7.071 1.00 54.09 106 GLN A N 1
ATOM 876 C CA . GLN A 1 106 ? 1.394 16.811 -8.240 1.00 54.09 106 GLN A CA 1
ATOM 877 C C . GLN A 1 106 ? 0.014 17.344 -8.642 1.00 54.09 106 GLN A C 1
ATOM 879 O O . GLN A 1 106 ? -0.263 17.448 -9.836 1.00 54.09 106 GLN A O 1
ATOM 884 N N . VAL A 1 107 ? -0.821 17.738 -7.675 1.00 53.69 107 VAL A N 1
ATOM 885 C CA . VAL A 1 107 ? -2.129 18.363 -7.936 1.00 53.69 107 VAL A CA 1
ATOM 886 C C . VAL A 1 107 ? -1.966 19.713 -8.635 1.00 53.69 107 VAL A C 1
ATOM 888 O O . VAL A 1 107 ? -2.658 19.969 -9.614 1.00 53.69 107 VAL A O 1
ATOM 891 N N . GLU A 1 108 ? -1.007 20.541 -8.216 1.00 47.72 108 GLU A N 1
ATOM 892 C CA . GLU A 1 108 ? -0.735 21.828 -8.875 1.00 47.72 108 GLU A CA 1
ATOM 893 C C . GLU A 1 108 ? -0.280 21.651 -10.331 1.00 47.72 108 GLU A C 1
ATOM 895 O O . GLU A 1 108 ? -0.787 22.334 -11.221 1.00 47.72 108 GLU A O 1
ATOM 900 N N . ARG A 1 109 ? 0.591 20.668 -10.604 1.00 51.19 109 ARG A N 1
ATOM 901 C CA . ARG A 1 109 ? 1.042 20.339 -11.971 1.00 51.19 109 ARG A CA 1
ATOM 902 C C . ARG A 1 109 ? -0.070 19.780 -12.866 1.00 51.19 109 ARG A C 1
ATOM 904 O O . ARG A 1 109 ? -0.048 20.020 -14.068 1.00 51.19 109 ARG A O 1
ATOM 911 N N . ASN A 1 110 ? -1.039 19.067 -12.291 1.00 50.25 110 ASN A N 1
ATOM 912 C CA . ASN A 1 110 ? -2.140 18.421 -13.016 1.00 50.25 110 ASN A CA 1
ATOM 913 C C . ASN A 1 110 ? -3.466 19.198 -12.936 1.00 50.25 110 ASN A C 1
ATOM 915 O O . ASN A 1 110 ? -4.491 18.719 -13.422 1.00 50.25 110 ASN A O 1
ATOM 919 N N . SER A 1 111 ? -3.469 20.404 -12.363 1.00 50.34 111 SER A N 1
ATOM 920 C CA . SER A 1 111 ? -4.653 21.267 -12.240 1.00 50.34 111 SER A CA 1
ATOM 921 C C . SER A 1 111 ? -5.266 21.663 -13.593 1.00 50.34 111 SER A C 1
ATOM 923 O O . SER A 1 111 ? -6.441 22.019 -13.657 1.00 50.34 111 SER A O 1
ATOM 925 N N . ASN A 1 112 ? -4.516 21.512 -14.688 1.00 45.09 112 ASN A N 1
ATOM 926 C CA . ASN A 1 112 ? -5.012 21.660 -16.059 1.00 45.09 112 ASN A CA 1
ATOM 927 C C . ASN A 1 112 ? -5.767 20.422 -16.588 1.00 45.09 112 ASN A C 1
ATOM 929 O O . ASN A 1 112 ? -6.499 20.537 -17.562 1.00 45.09 112 ASN A O 1
ATOM 933 N N . ILE A 1 113 ? -5.621 19.253 -15.954 1.00 50.59 113 ILE A N 1
ATOM 934 C CA . ILE A 1 113 ? -6.264 17.986 -16.353 1.00 50.59 113 ILE A CA 1
ATOM 935 C C . ILE A 1 113 ? -7.479 17.693 -15.455 1.00 50.59 113 ILE A C 1
ATOM 937 O O . ILE A 1 113 ? -8.530 17.282 -15.944 1.00 50.59 113 ILE A O 1
ATOM 941 N N . CYS A 1 114 ? -7.380 17.966 -14.148 1.00 43.44 114 CYS A N 1
ATOM 942 C CA . CYS A 1 114 ? -8.449 17.672 -13.183 1.00 43.44 114 CYS A CA 1
ATOM 943 C C . CYS A 1 114 ? -9.663 18.618 -13.260 1.00 43.44 114 CYS A C 1
ATOM 945 O O . CYS A 1 114 ? -10.718 18.275 -12.729 1.00 43.44 114 CYS A O 1
ATOM 947 N N . LYS A 1 115 ? -9.557 19.782 -13.922 1.00 40.75 115 LYS A N 1
ATOM 948 C CA . LYS A 1 115 ? -10.698 20.703 -14.101 1.00 40.75 115 LYS A CA 1
ATOM 949 C C . LYS A 1 115 ? -11.840 20.089 -14.918 1.00 40.75 115 LYS A C 1
ATOM 951 O O . LYS A 1 115 ? -12.985 20.432 -14.668 1.00 40.75 115 LYS A O 1
ATOM 956 N N . ASN A 1 116 ? -11.550 19.133 -15.802 1.00 40.50 116 ASN A N 1
ATOM 957 C CA . ASN A 1 116 ? -12.555 18.536 -16.689 1.00 40.50 116 ASN A CA 1
ATOM 958 C C . ASN A 1 116 ? -13.335 17.364 -16.065 1.00 40.50 116 ASN A C 1
ATOM 960 O O . ASN A 1 116 ? -14.286 16.886 -16.671 1.00 40.50 116 ASN A O 1
ATOM 964 N N . PHE A 1 117 ? -12.951 16.890 -14.874 1.00 40.94 117 PHE A N 1
ATOM 965 C CA . PHE A 1 117 ? -13.614 15.762 -14.198 1.00 40.94 117 PHE A CA 1
ATOM 966 C C . PHE A 1 117 ? -14.543 16.182 -13.049 1.00 40.94 117 PHE A C 1
ATOM 968 O O . PHE A 1 117 ? -15.247 15.340 -12.503 1.00 40.94 117 PHE A O 1
ATOM 975 N N . LEU A 1 118 ? -14.548 17.466 -12.674 1.00 37.69 118 LEU A N 1
ATOM 976 C CA . LEU A 1 118 ? -15.376 18.009 -11.585 1.00 37.69 118 LEU A CA 1
ATOM 977 C C . LEU A 1 118 ? -16.488 18.949 -12.080 1.00 37.69 118 LEU A C 1
ATOM 979 O O . LEU A 1 118 ? -17.200 19.532 -11.268 1.00 37.69 118 LEU A O 1
ATOM 983 N N . THR A 1 119 ? -16.637 19.095 -13.396 1.00 32.47 119 THR A N 1
ATOM 984 C CA . THR A 1 119 ? -17.712 19.854 -14.045 1.00 32.47 119 THR A CA 1
ATOM 985 C C . THR A 1 119 ? -18.505 18.925 -14.959 1.00 32.47 119 THR A C 1
ATOM 987 O O . THR A 1 119 ? -18.351 18.990 -16.175 1.00 32.47 119 THR A O 1
ATOM 990 N N . ASN A 1 120 ? -19.273 18.014 -14.367 1.00 34.38 120 ASN A N 1
ATOM 991 C CA . ASN A 1 120 ? -20.479 17.397 -14.930 1.00 34.38 120 ASN A CA 1
ATOM 992 C C . ASN A 1 120 ? -21.320 16.875 -13.767 1.00 34.38 120 ASN A C 1
ATOM 994 O O . ASN A 1 120 ? -20.743 16.150 -12.925 1.00 34.38 120 ASN A O 1
#

Organism: NCBI:txid2747483